Protein AF-A0A934IKD3-F1 (afdb_monomer_lite)

Secondary structure (DSSP, 8-state):
-TT-B-TT-B-TT-B-TT-B-TT-B-TT-B-TT-EEET-B-TT-BSS-TT-----B-TT-EEES-B-TT--SGGGGGSEEBTTSBPPTT--TTSGGGTTSBSS---HHHHHHHHHHHHHHH-TTSPPPS--TT-

InterPro domains:
  IPR001646 Pentapeptide repeat [PF00805] (1-38)
  IPR051082 Pentapeptide repeat and BTB/POZ domain-containing protein [PTHR14136] (3-118)

Structure (mmCIF, N/CA/C/O backbone):
data_AF-A0A934IKD3-F1
#
_entry.id   AF-A0A934IKD3-F1
#
loop_
_atom_site.group_PDB
_atom_site.id
_atom_site.type_symbol
_atom_site.label_atom_id
_atom_site.label_alt_id
_atom_site.label_comp_id
_atom_site.label_asym_id
_atom_site.label_entity_id
_atom_site.label_seq_id
_atom_site.pdbx_PDB_ins_code
_atom_site.Cartn_x
_atom_site.Cartn_y
_atom_site.Cartn_z
_atom_site.occupancy
_atom_site.B_iso_or_equiv
_atom_site.auth_seq_id
_atom_site.auth_comp_id
_atom_site.auth_asym_id
_atom_site.auth_atom_id
_atom_site.pdbx_PDB_model_num
ATOM 1 N N . LEU A 1 1 ? 6.405 -11.110 -9.762 1.00 60.28 1 LEU A N 1
ATOM 2 C CA . LEU A 1 1 ? 5.168 -11.324 -10.542 1.00 60.28 1 LEU A CA 1
ATOM 3 C C . LEU A 1 1 ? 5.030 -10.243 -11.622 1.00 60.28 1 LEU A C 1
ATOM 5 O O . LEU A 1 1 ? 3.947 -9.730 -11.842 1.00 60.28 1 LEU A O 1
ATOM 9 N N . TYR A 1 2 ? 6.124 -9.921 -12.324 1.00 73.19 2 TYR A N 1
ATOM 10 C CA . TYR A 1 2 ? 6.138 -8.843 -13.314 1.00 73.19 2 TYR A CA 1
ATOM 11 C C . TYR A 1 2 ? 5.099 -9.080 -14.417 1.00 73.19 2 TYR A C 1
ATOM 13 O O . TYR A 1 2 ? 5.132 -10.140 -15.048 1.00 73.19 2 TYR A O 1
ATOM 21 N N . GLY A 1 3 ? 4.199 -8.115 -14.632 1.00 70.12 3 GLY A N 1
ATOM 22 C CA . GLY A 1 3 ? 3.147 -8.211 -15.648 1.00 70.12 3 GLY A CA 1
ATOM 23 C C . GLY A 1 3 ? 2.159 -9.364 -15.439 1.00 70.12 3 GLY A C 1
ATOM 24 O O . GLY A 1 3 ? 1.604 -9.867 -16.414 1.00 70.12 3 GLY A O 1
ATOM 25 N N . ALA A 1 4 ? 1.994 -9.861 -14.208 1.00 82.31 4 ALA A N 1
ATOM 26 C CA . ALA A 1 4 ? 1.031 -10.927 -13.947 1.00 82.31 4 ALA A CA 1
ATOM 27 C C . ALA A 1 4 ? -0.417 -10.411 -14.034 1.00 82.31 4 ALA A C 1
ATOM 29 O O . ALA A 1 4 ? -0.691 -9.237 -13.804 1.00 82.31 4 ALA A O 1
ATOM 30 N N . HIS A 1 5 ? -1.330 -11.321 -14.360 1.00 81.88 5 HIS A N 1
ATOM 31 C CA . HIS A 1 5 ? -2.768 -11.077 -14.425 1.00 81.88 5 HIS A CA 1
ATOM 32 C C . HIS A 1 5 ? -3.414 -11.621 -13.149 1.00 81.88 5 HIS A C 1
ATOM 34 O O . HIS A 1 5 ? -3.549 -12.838 -12.993 1.00 81.88 5 HIS A O 1
ATOM 40 N N . LEU A 1 6 ? -3.681 -10.728 -12.197 1.00 82.38 6 LEU A N 1
ATOM 41 C CA . LEU A 1 6 ? -4.244 -11.001 -10.871 1.00 82.38 6 LEU A CA 1
ATOM 42 C C . LEU A 1 6 ? -5.566 -10.239 -10.665 1.00 82.38 6 LEU A C 1
ATOM 44 O O . LEU A 1 6 ? -5.966 -9.969 -9.533 1.00 82.38 6 LEU A O 1
ATOM 48 N N . GLU A 1 7 ? -6.256 -9.900 -11.752 1.00 85.12 7 GLU A N 1
ATOM 49 C CA . GLU A 1 7 ? -7.542 -9.215 -11.726 1.00 85.12 7 GLU A CA 1
ATOM 50 C C . GLU A 1 7 ? -8.563 -10.046 -10.931 1.00 85.12 7 GLU A C 1
ATOM 52 O O . GLU A 1 7 ? -8.769 -11.235 -11.197 1.00 85.12 7 GLU A O 1
ATOM 57 N N . GLY A 1 8 ? -9.208 -9.436 -9.935 1.00 78.88 8 GLY A N 1
ATOM 58 C CA . GLY A 1 8 ? -10.174 -10.120 -9.068 1.00 78.88 8 GLY A CA 1
ATOM 59 C C . GLY A 1 8 ? -9.584 -11.206 -8.160 1.00 78.88 8 GLY A C 1
ATOM 60 O O . GLY A 1 8 ? -10.349 -11.981 -7.581 1.00 78.88 8 GLY A O 1
ATOM 61 N N . ALA A 1 9 ? -8.256 -11.316 -8.057 1.00 85.00 9 ALA A N 1
ATOM 62 C CA . ALA A 1 9 ? -7.619 -12.300 -7.193 1.00 85.00 9 ALA A CA 1
ATOM 63 C C . ALA A 1 9 ? -7.850 -11.964 -5.713 1.00 85.00 9 ALA A C 1
ATOM 65 O O . ALA A 1 9 ? -7.736 -10.813 -5.296 1.00 85.00 9 ALA A O 1
ATOM 66 N N . ASP A 1 10 ? -8.127 -12.990 -4.912 1.00 82.81 10 ASP A N 1
ATOM 67 C CA . ASP A 1 10 ? -8.068 -12.883 -3.457 1.00 82.81 10 ASP A CA 1
ATOM 68 C C . ASP A 1 10 ? -6.604 -13.026 -3.024 1.00 82.81 10 ASP A C 1
ATOM 70 O O . ASP A 1 10 ? -6.026 -14.117 -3.077 1.00 82.81 10 ASP A O 1
ATOM 74 N N . LEU A 1 11 ? -5.994 -11.896 -2.677 1.00 82.44 11 LEU A N 1
ATOM 75 C CA . LEU A 1 11 ? -4.638 -11.789 -2.148 1.00 82.44 11 LEU A CA 1
ATOM 76 C C . LEU A 1 11 ? -4.669 -11.392 -0.666 1.00 82.44 11 LEU A C 1
ATOM 78 O O . LEU A 1 11 ? -3.634 -11.023 -0.109 1.00 82.44 11 LEU A O 1
ATOM 82 N N . SER A 1 12 ? -5.828 -11.483 -0.012 1.00 80.81 12 SER A N 1
ATOM 83 C CA . SER A 1 12 ? -5.987 -11.035 1.363 1.00 80.81 12 SER A CA 1
ATOM 84 C C . SER A 1 12 ? -5.052 -11.796 2.312 1.00 80.81 12 SER A C 1
ATOM 86 O O . SER A 1 12 ? -4.892 -13.017 2.239 1.00 80.81 12 SER A O 1
ATOM 88 N N . GLY A 1 13 ? -4.360 -11.055 3.180 1.00 75.12 13 GLY A N 1
ATOM 89 C CA . GLY A 1 13 ? -3.369 -11.602 4.111 1.00 75.12 13 GLY A CA 1
ATOM 90 C C . GLY A 1 13 ? -2.148 -12.258 3.454 1.00 75.12 13 GLY A C 1
ATOM 91 O O . GLY A 1 13 ? -1.437 -13.007 4.125 1.00 75.12 13 GLY A O 1
ATOM 92 N N . THR A 1 14 ? -1.905 -12.047 2.155 1.00 83.12 14 THR A N 1
ATOM 93 C CA . THR A 1 14 ? -0.733 -12.629 1.488 1.00 83.12 14 THR A CA 1
ATOM 94 C C . THR A 1 14 ? 0.552 -11.872 1.818 1.00 83.12 14 THR A C 1
ATOM 96 O O . THR A 1 14 ? 0.554 -10.672 2.090 1.00 83.12 14 THR A O 1
ATOM 99 N N . HIS A 1 15 ? 1.663 -12.606 1.791 1.00 81.56 15 HIS A N 1
ATOM 100 C CA . HIS A 1 15 ? 3.009 -12.083 2.000 1.00 81.56 15 HIS A CA 1
ATOM 101 C C . HIS A 1 15 ? 3.633 -11.774 0.629 1.00 81.56 15 HIS A C 1
ATOM 103 O O . HIS A 1 15 ? 4.039 -12.692 -0.095 1.00 81.56 15 HIS A O 1
ATOM 109 N N . LEU A 1 16 ? 3.615 -10.500 0.227 1.00 80.38 16 LEU A N 1
ATOM 110 C CA . LEU A 1 16 ? 4.155 -9.991 -1.041 1.00 80.38 16 LEU A CA 1
ATOM 111 C C . LEU A 1 16 ? 5.280 -8.969 -0.806 1.00 80.38 16 LEU A C 1
ATOM 113 O O . LEU A 1 16 ? 5.587 -8.162 -1.687 1.00 80.38 16 LEU A O 1
ATOM 117 N N . GLU A 1 17 ? 5.930 -9.023 0.356 1.00 80.25 17 GLU A N 1
ATOM 118 C CA . GLU A 1 17 ? 7.058 -8.169 0.698 1.00 80.25 17 GLU A CA 1
ATOM 119 C C . GLU A 1 17 ? 8.157 -8.324 -0.357 1.00 80.25 17 GLU A C 1
ATOM 121 O O . GLU A 1 17 ? 8.503 -9.435 -0.776 1.00 80.25 17 GLU A O 1
ATOM 126 N N . TRP A 1 18 ? 8.714 -7.202 -0.814 1.00 75.00 18 TRP A N 1
ATOM 127 C CA . TRP A 1 18 ? 9.751 -7.153 -1.854 1.00 75.00 18 TRP A CA 1
ATOM 128 C C . TRP A 1 18 ? 9.351 -7.767 -3.202 1.00 75.00 18 TRP A C 1
ATOM 130 O O . TRP A 1 18 ? 10.199 -7.945 -4.087 1.00 75.00 18 TRP A O 1
ATOM 140 N N . ALA A 1 19 ? 8.074 -8.106 -3.398 1.00 82.19 19 ALA A N 1
ATOM 141 C CA . ALA A 1 19 ? 7.608 -8.643 -4.659 1.00 82.19 19 ALA A CA 1
ATOM 142 C C . ALA A 1 19 ? 7.706 -7.567 -5.740 1.00 82.19 19 ALA A C 1
ATOM 144 O O . ALA A 1 19 ? 7.212 -6.452 -5.598 1.00 82.19 19 ALA A O 1
ATOM 145 N N . ASN A 1 20 ? 8.299 -7.922 -6.877 1.00 77.12 20 ASN A N 1
ATOM 146 C CA . ASN A 1 20 ? 8.151 -7.101 -8.068 1.00 77.12 20 ASN A CA 1
ATOM 147 C C . ASN A 1 20 ? 6.754 -7.350 -8.661 1.00 77.12 20 ASN A C 1
ATOM 149 O O . ASN A 1 20 ? 6.532 -8.383 -9.312 1.00 77.12 20 ASN A O 1
ATOM 153 N N . LEU A 1 21 ? 5.842 -6.418 -8.391 1.00 76.88 21 LEU A N 1
ATOM 154 C CA . LEU A 1 21 ? 4.482 -6.318 -8.913 1.00 76.88 21 LEU A CA 1
ATOM 155 C C . LEU A 1 21 ? 4.369 -5.198 -9.968 1.00 76.88 21 LEU A C 1
ATOM 157 O O . LEU A 1 21 ? 3.263 -4.769 -10.303 1.00 76.88 21 LEU A O 1
ATOM 161 N N . SER A 1 22 ? 5.484 -4.738 -10.539 1.00 75.94 22 SER A N 1
ATOM 162 C CA . SER A 1 22 ? 5.441 -3.699 -11.564 1.00 75.94 22 SER A CA 1
ATOM 163 C C . SER A 1 22 ? 4.722 -4.215 -12.814 1.00 75.94 22 SER A C 1
ATOM 165 O O . SER A 1 22 ? 4.889 -5.370 -13.230 1.00 75.94 22 SER A O 1
ATOM 167 N N . GLY A 1 23 ? 3.856 -3.374 -13.379 1.00 75.38 23 GLY A N 1
ATOM 168 C CA . GLY A 1 23 ? 3.016 -3.723 -14.530 1.00 75.38 23 GLY A CA 1
ATOM 169 C C . GLY A 1 23 ? 1.959 -4.804 -14.276 1.00 75.38 23 GLY A C 1
ATOM 170 O O . GLY A 1 23 ? 1.347 -5.268 -15.232 1.00 75.38 23 GLY A O 1
ATOM 171 N N . THR A 1 24 ? 1.766 -5.257 -13.033 1.00 85.31 24 THR A N 1
ATOM 172 C CA . THR A 1 24 ? 0.785 -6.307 -12.706 1.00 85.31 24 THR A CA 1
ATOM 173 C C . THR A 1 24 ? -0.630 -5.763 -12.819 1.00 85.31 24 THR A C 1
ATOM 175 O O . THR A 1 24 ? -0.890 -4.643 -12.387 1.00 85.31 24 THR A O 1
ATOM 178 N N . HIS A 1 25 ? -1.540 -6.566 -13.352 1.00 82.38 25 HIS A N 1
ATOM 179 C CA . HIS A 1 25 ? -2.967 -6.279 -13.373 1.00 82.38 25 HIS A CA 1
ATOM 180 C C . HIS A 1 25 ? -3.592 -6.738 -12.055 1.00 82.38 25 HIS A C 1
ATOM 182 O O . HIS A 1 25 ? -3.660 -7.935 -11.781 1.00 82.38 25 HIS A O 1
ATOM 188 N N . LEU A 1 26 ? -3.951 -5.783 -11.201 1.00 80.94 26 LEU A N 1
ATOM 189 C CA . LEU A 1 26 ? -4.513 -5.980 -9.861 1.00 80.94 26 LEU A CA 1
ATOM 190 C C . LEU A 1 26 ? -5.935 -5.403 -9.763 1.00 80.94 26 LEU A C 1
ATOM 192 O O . LEU A 1 26 ? -6.462 -5.226 -8.665 1.00 80.94 26 LEU A O 1
ATOM 196 N N . GLU A 1 27 ? -6.570 -5.099 -10.895 1.00 81.50 27 GLU A N 1
ATOM 197 C CA . GLU A 1 27 ? -7.912 -4.531 -10.949 1.00 81.50 27 GLU A CA 1
ATOM 198 C C . GLU A 1 27 ? -8.909 -5.459 -10.237 1.00 81.50 27 GLU A C 1
ATOM 200 O O . GLU A 1 27 ? -9.092 -6.622 -10.603 1.00 81.50 27 GLU A O 1
ATOM 205 N N . GLY A 1 28 ? -9.560 -4.949 -9.192 1.00 77.56 28 GLY A N 1
ATOM 206 C CA . GLY A 1 28 ? -10.493 -5.714 -8.364 1.00 77.56 28 GLY A CA 1
ATOM 207 C C . GLY A 1 28 ? -9.873 -6.779 -7.460 1.00 77.56 28 GLY A C 1
ATOM 208 O O . GLY A 1 28 ? -10.627 -7.571 -6.897 1.00 77.56 28 GLY A O 1
ATOM 209 N N . ALA A 1 29 ? -8.546 -6.833 -7.320 1.00 84.06 29 ALA A N 1
ATOM 210 C CA . ALA A 1 29 ? -7.906 -7.727 -6.362 1.00 84.06 29 ALA A CA 1
ATOM 211 C C . ALA A 1 29 ? -8.225 -7.306 -4.914 1.00 84.06 29 ALA A C 1
ATOM 213 O O . ALA A 1 29 ? -8.220 -6.115 -4.575 1.00 84.06 29 ALA A O 1
ATOM 214 N N . ASP A 1 30 ? -8.474 -8.289 -4.049 1.00 81.31 30 ASP A N 1
ATOM 215 C CA . ASP A 1 30 ? -8.570 -8.066 -2.607 1.00 81.31 30 ASP A CA 1
ATOM 216 C C . ASP A 1 30 ? -7.162 -8.126 -2.015 1.00 81.31 30 ASP A C 1
ATOM 218 O O . ASP A 1 30 ? -6.575 -9.200 -1.911 1.00 81.31 30 ASP A O 1
ATOM 222 N N . LEU A 1 31 ? -6.606 -6.965 -1.667 1.00 77.94 31 LEU A N 1
ATOM 223 C CA . LEU A 1 31 ? -5.306 -6.834 -1.010 1.00 77.94 31 LEU A CA 1
ATOM 224 C C . LEU A 1 31 ? -5.471 -6.577 0.499 1.00 77.94 31 LEU A C 1
ATOM 226 O O . LEU A 1 31 ? -4.528 -6.129 1.158 1.00 77.94 31 LEU A O 1
ATOM 230 N N . GLY A 1 32 ? -6.639 -6.871 1.074 1.00 81.94 32 GLY A N 1
ATOM 231 C CA . GLY A 1 32 ? -6.929 -6.659 2.486 1.00 81.94 32 GLY A CA 1
ATOM 232 C C . GLY A 1 32 ? -5.916 -7.361 3.392 1.00 81.94 32 GLY A C 1
ATOM 233 O O . GLY A 1 32 ? -5.766 -8.578 3.349 1.00 81.94 32 GLY A O 1
ATOM 234 N N . GLY A 1 33 ? -5.189 -6.602 4.210 1.00 73.00 33 GLY A N 1
ATOM 235 C CA . GLY A 1 33 ? -4.145 -7.127 5.094 1.00 73.00 33 GLY A CA 1
ATOM 236 C C . GLY A 1 33 ? -2.930 -7.718 4.369 1.00 73.00 33 GLY A C 1
ATOM 237 O O . GLY A 1 33 ? -2.165 -8.442 4.996 1.00 73.00 33 GLY A O 1
ATOM 238 N N . THR A 1 34 ? -2.752 -7.449 3.072 1.00 81.81 34 THR A N 1
ATOM 239 C CA . THR A 1 34 ? -1.570 -7.892 2.315 1.00 81.81 34 THR A CA 1
ATOM 240 C C . THR A 1 34 ? -0.331 -7.141 2.771 1.00 81.81 34 THR A C 1
ATOM 242 O O . THR A 1 34 ? -0.369 -5.930 3.008 1.00 81.81 34 THR A O 1
ATOM 245 N N . HIS A 1 35 ? 0.782 -7.856 2.830 1.00 77.31 35 HIS A N 1
ATOM 246 C CA . HIS A 1 35 ? 2.085 -7.285 3.114 1.00 77.31 35 HIS A CA 1
ATOM 247 C C . HIS A 1 35 ? 2.742 -6.848 1.801 1.00 77.31 35 HIS A C 1
ATOM 249 O O . HIS A 1 35 ? 3.150 -7.688 0.999 1.00 77.31 35 HIS A O 1
ATOM 255 N N . LEU A 1 36 ? 2.778 -5.540 1.537 1.00 75.75 36 LEU A N 1
ATOM 256 C CA . LEU A 1 36 ? 3.369 -4.938 0.331 1.00 75.75 36 LEU A CA 1
ATOM 257 C C . LEU A 1 36 ? 4.655 -4.166 0.657 1.00 75.75 36 LEU A C 1
ATOM 259 O O . LEU A 1 36 ? 5.131 -3.347 -0.129 1.00 75.75 36 LEU A O 1
ATOM 263 N N . GLU A 1 37 ? 5.239 -4.423 1.820 1.00 74.75 37 GLU A N 1
ATOM 264 C CA . GLU A 1 37 ? 6.471 -3.831 2.309 1.00 74.75 37 GLU A CA 1
ATOM 265 C C . GLU A 1 37 ? 7.621 -4.042 1.313 1.00 74.75 37 GLU A C 1
ATOM 267 O O . GLU A 1 37 ? 8.067 -5.160 1.063 1.00 74.75 37 GLU A O 1
ATOM 272 N N . GLY A 1 38 ? 8.121 -2.958 0.723 1.00 67.00 38 GLY A N 1
ATOM 273 C CA . GLY A 1 38 ? 9.187 -2.995 -0.279 1.00 67.00 38 GLY A CA 1
ATOM 274 C C . GLY A 1 38 ? 8.768 -3.560 -1.639 1.00 67.00 38 GLY A C 1
ATOM 275 O O . GLY A 1 38 ? 9.639 -3.785 -2.482 1.00 67.00 38 GLY A O 1
ATOM 276 N N . ALA A 1 39 ? 7.476 -3.821 -1.868 1.00 76.75 39 ALA A N 1
ATOM 277 C CA . ALA A 1 39 ? 6.979 -4.325 -3.142 1.00 76.75 39 ALA A CA 1
ATOM 278 C C . ALA A 1 39 ? 7.026 -3.238 -4.228 1.00 76.75 39 ALA A C 1
ATOM 280 O O . ALA A 1 39 ? 6.555 -2.117 -4.053 1.00 76.75 39 ALA A O 1
ATOM 281 N N . ASP A 1 40 ? 7.547 -3.568 -5.403 1.00 69.69 40 ASP A N 1
ATOM 282 C CA . ASP A 1 40 ? 7.523 -2.629 -6.522 1.00 69.69 40 ASP A CA 1
ATOM 283 C C . ASP A 1 40 ? 6.167 -2.718 -7.226 1.00 69.69 40 ASP A C 1
ATOM 285 O O . ASP A 1 40 ? 5.922 -3.677 -7.949 1.00 69.69 40 ASP A O 1
ATOM 289 N N . LEU A 1 41 ? 5.288 -1.738 -7.010 1.00 71.75 41 LEU A N 1
ATOM 290 C CA . LEU A 1 41 ? 4.004 -1.584 -7.712 1.00 71.75 41 LEU A CA 1
ATOM 291 C C . LEU A 1 41 ? 4.081 -0.573 -8.869 1.00 71.75 41 LEU A C 1
ATOM 293 O O . LEU A 1 41 ? 3.053 -0.125 -9.378 1.00 71.75 41 LEU A O 1
ATOM 297 N N . GLY A 1 42 ? 5.286 -0.204 -9.314 1.00 67.88 42 GLY A N 1
ATOM 298 C CA . GLY A 1 42 ? 5.495 0.750 -10.398 1.00 67.88 42 GLY A CA 1
ATOM 299 C C . GLY A 1 42 ? 4.727 0.362 -11.664 1.00 67.88 42 GLY A C 1
ATOM 300 O O . GLY A 1 42 ? 4.992 -0.664 -12.289 1.00 67.88 42 GLY A O 1
ATOM 301 N N . GLY A 1 43 ? 3.748 1.182 -12.047 1.00 68.00 43 GLY A N 1
ATOM 302 C CA . GLY A 1 43 ? 2.906 0.923 -13.218 1.00 68.00 43 GLY A CA 1
ATOM 303 C C . GLY A 1 43 ? 1.986 -0.295 -13.090 1.00 68.00 43 GLY A C 1
ATOM 304 O O . GLY A 1 43 ? 1.509 -0.777 -14.113 1.00 68.00 43 GLY A O 1
ATOM 305 N N . ALA A 1 44 ? 1.753 -0.818 -11.881 1.00 75.50 44 ALA A N 1
ATOM 306 C CA . ALA A 1 44 ? 0.695 -1.794 -11.652 1.00 75.50 44 ALA A CA 1
ATOM 307 C C . ALA A 1 44 ? -0.669 -1.173 -11.983 1.00 75.50 44 ALA A C 1
ATOM 309 O O . ALA A 1 44 ? -0.955 -0.024 -11.632 1.00 75.50 44 ALA A O 1
ATOM 310 N N . TYR A 1 45 ? -1.518 -1.939 -12.659 1.00 74.38 45 TYR A N 1
ATOM 311 C CA . TYR A 1 45 ? -2.867 -1.525 -12.997 1.00 74.38 45 TYR A CA 1
ATOM 312 C C . TYR A 1 45 ? -3.794 -1.863 -11.833 1.00 74.38 45 TYR A C 1
ATOM 314 O O . TYR A 1 45 ? -4.251 -2.989 -11.681 1.00 74.38 45 TYR A O 1
ATOM 322 N N . LEU A 1 46 ? -4.033 -0.872 -10.979 1.00 71.38 46 LEU A N 1
ATOM 323 C CA . LEU A 1 46 ? -4.959 -0.981 -9.844 1.00 71.38 46 LEU A CA 1
ATOM 324 C C . LEU A 1 46 ? -6.341 -0.399 -10.183 1.00 71.38 46 LEU A C 1
ATOM 326 O O . LEU A 1 46 ? -7.338 -0.830 -9.616 1.00 71.38 46 LEU A O 1
ATOM 330 N N . ASP A 1 47 ? -6.381 0.514 -11.162 1.00 65.69 4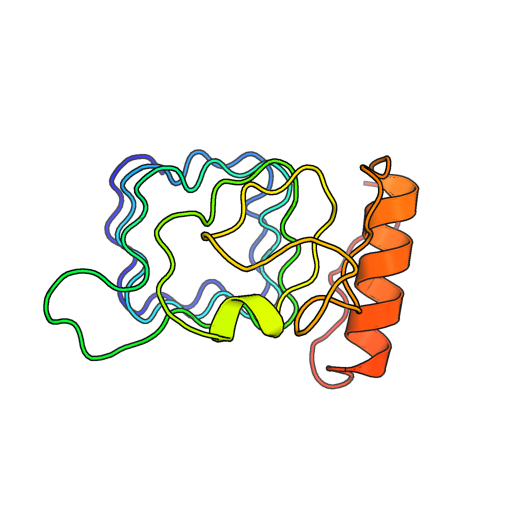7 ASP A N 1
ATOM 331 C CA . ASP A 1 47 ? -7.568 1.242 -11.635 1.00 65.69 47 ASP A CA 1
ATOM 332 C C . ASP A 1 47 ? -7.593 1.352 -13.185 1.00 65.69 47 ASP A C 1
ATOM 334 O O . ASP A 1 47 ? -8.045 2.352 -13.748 1.00 65.69 47 ASP A O 1
ATOM 338 N N . GLY A 1 48 ? -7.030 0.363 -13.895 1.00 56.03 48 GLY A N 1
ATOM 339 C CA . GLY A 1 48 ? -6.803 0.400 -15.349 1.00 56.03 48 GLY A CA 1
ATOM 340 C C . GLY A 1 48 ? -8.045 0.743 -16.192 1.00 56.03 48 GLY A C 1
ATOM 341 O O . GLY A 1 48 ? -9.174 0.406 -15.830 1.00 56.03 48 GLY A O 1
ATOM 342 N N . GLU A 1 49 ? -7.825 1.433 -17.325 1.00 46.69 49 GLU A N 1
ATOM 343 C CA . GLU A 1 49 ? -8.862 1.984 -18.214 1.00 46.69 49 GLU A CA 1
ATOM 344 C C . GLU A 1 49 ? -10.014 0.991 -18.474 1.00 46.69 49 GLU A C 1
ATOM 346 O O . GLU A 1 49 ? -9.902 0.046 -19.250 1.00 46.69 49 GLU A O 1
ATOM 351 N N . ILE A 1 50 ? -11.160 1.273 -17.842 1.00 46.28 50 ILE A N 1
ATOM 352 C CA . ILE A 1 50 ? -12.423 0.525 -17.931 1.00 46.28 50 ILE A CA 1
ATOM 353 C C . ILE A 1 50 ? -12.337 -0.889 -17.323 1.00 46.28 50 ILE A C 1
ATOM 355 O O . ILE A 1 50 ? -12.641 -1.890 -17.970 1.00 46.28 50 ILE A O 1
ATOM 359 N N . SER A 1 51 ? -12.047 -0.974 -16.025 1.00 44.34 51 SER A N 1
ATOM 360 C CA . SER A 1 51 ? -12.501 -2.091 -15.192 1.00 44.34 51 SER A CA 1
ATOM 361 C C . SER A 1 51 ? -13.157 -1.557 -13.919 1.00 44.34 51 SER A C 1
ATOM 363 O O . SER A 1 51 ? -12.612 -0.718 -13.215 1.00 44.34 51 SER A O 1
ATOM 365 N N . PHE A 1 52 ? -14.390 -1.985 -13.657 1.00 51.22 52 PHE A N 1
ATOM 366 C CA . PHE A 1 52 ? -15.294 -1.426 -12.642 1.00 51.22 52 PHE A CA 1
ATOM 367 C C . PHE A 1 52 ? -14.941 -1.792 -11.185 1.00 51.22 52 PHE A C 1
ATOM 369 O O . PHE A 1 52 ? -15.794 -1.644 -10.308 1.00 51.22 52 PHE A O 1
ATOM 376 N N . ALA A 1 53 ? -13.740 -2.297 -10.905 1.00 56.03 53 ALA A N 1
AT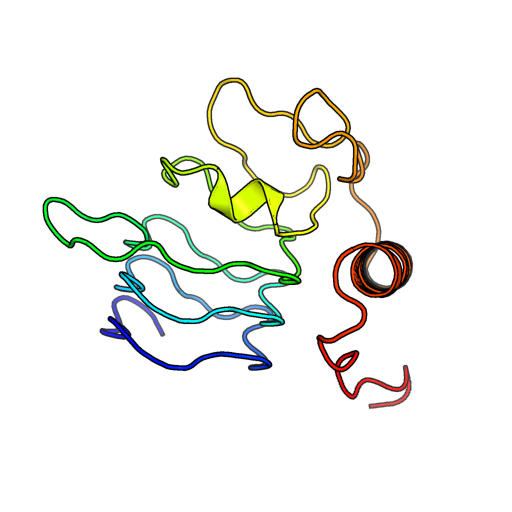OM 377 C CA . ALA A 1 53 ? -13.407 -2.864 -9.602 1.00 56.03 53 ALA A CA 1
ATOM 378 C C . ALA A 1 53 ? -12.161 -2.193 -8.995 1.00 56.03 53 ALA A C 1
ATOM 380 O O . ALA A 1 53 ? -11.075 -2.342 -9.554 1.00 56.03 53 ALA A O 1
ATOM 381 N N . PRO A 1 54 ? -12.298 -1.478 -7.862 1.00 61.69 54 PRO A N 1
ATOM 382 C CA . PRO A 1 54 ? -11.151 -0.921 -7.156 1.00 61.69 54 PRO A CA 1
ATOM 383 C C . PRO A 1 54 ? -10.373 -2.028 -6.431 1.00 61.69 54 PRO A C 1
ATOM 385 O O . PRO A 1 54 ? -10.978 -2.952 -5.882 1.00 61.69 54 PRO A O 1
ATOM 388 N N . ALA A 1 55 ? -9.045 -1.915 -6.388 1.00 69.12 55 ALA A N 1
ATOM 389 C CA . ALA A 1 55 ? -8.222 -2.719 -5.485 1.00 69.12 55 ALA A CA 1
ATOM 390 C C . ALA A 1 55 ? -8.443 -2.287 -4.022 1.00 69.12 55 ALA A C 1
ATOM 392 O O . ALA A 1 55 ? -8.480 -1.089 -3.711 1.00 69.12 55 ALA A O 1
ATOM 393 N N . ILE A 1 56 ? -8.579 -3.257 -3.115 1.00 69.00 56 ILE A N 1
ATOM 394 C CA . ILE A 1 56 ? -8.866 -3.006 -1.694 1.00 69.00 56 ILE A CA 1
ATOM 395 C C . ILE A 1 56 ? -7.572 -3.143 -0.891 1.00 69.00 56 ILE A C 1
ATOM 397 O O . ILE A 1 56 ? -7.141 -4.249 -0.604 1.00 69.00 56 ILE A O 1
ATOM 401 N N . LEU A 1 57 ? -6.961 -2.023 -0.495 1.00 71.38 57 LEU A N 1
ATOM 402 C CA . LEU A 1 57 ? -5.709 -1.990 0.285 1.00 71.38 57 LEU A CA 1
ATOM 403 C C . LEU A 1 57 ? -5.942 -1.956 1.805 1.00 71.38 57 LEU A C 1
ATOM 405 O O . LEU A 1 57 ? -5.071 -1.541 2.571 1.00 71.38 57 LEU A O 1
ATOM 409 N N . ARG A 1 58 ? -7.134 -2.362 2.250 1.00 73.56 58 ARG A N 1
ATOM 410 C CA . ARG A 1 58 ? -7.564 -2.229 3.640 1.00 73.56 58 ARG A CA 1
ATOM 411 C C . ARG A 1 58 ? -6.603 -2.948 4.579 1.00 73.56 58 ARG A C 1
ATOM 413 O O . ARG A 1 58 ? -6.474 -4.165 4.531 1.00 73.56 58 ARG A O 1
ATOM 420 N N . GLY A 1 59 ? -5.966 -2.214 5.478 1.00 65.44 59 GLY A N 1
ATOM 421 C CA . GLY A 1 59 ? -5.019 -2.788 6.422 1.00 65.44 59 GLY A CA 1
ATOM 422 C C . GLY A 1 59 ? -3.699 -3.237 5.796 1.00 65.44 59 GLY A C 1
ATOM 423 O O . GLY A 1 59 ? -2.956 -3.908 6.495 1.00 65.44 59 GLY A O 1
ATOM 424 N N . ALA A 1 60 ? -3.404 -2.917 4.531 1.00 76.94 60 ALA A N 1
ATOM 425 C CA . ALA A 1 60 ? -2.135 -3.261 3.889 1.00 76.94 60 ALA A CA 1
ATOM 426 C C . ALA A 1 60 ? -0.992 -2.347 4.362 1.00 76.94 60 ALA A C 1
ATOM 428 O O . ALA A 1 60 ? -1.215 -1.180 4.709 1.00 76.94 60 ALA A O 1
ATOM 429 N N . GLY A 1 61 ? 0.227 -2.886 4.396 1.00 79.12 61 GLY A N 1
ATOM 430 C CA . GLY A 1 61 ? 1.452 -2.141 4.692 1.00 79.12 61 GLY A CA 1
ATOM 431 C C . GLY A 1 61 ? 2.103 -1.627 3.410 1.00 79.12 61 GLY A C 1
ATOM 432 O O . GLY A 1 61 ? 2.525 -2.409 2.564 1.00 79.12 61 GLY A O 1
ATOM 433 N N . ALA A 1 62 ? 2.183 -0.307 3.253 1.00 77.94 62 ALA A N 1
ATOM 434 C CA . ALA A 1 62 ? 2.805 0.356 2.114 1.00 77.94 62 ALA A CA 1
ATOM 435 C C . ALA A 1 62 ? 4.127 1.000 2.538 1.00 77.94 62 ALA A C 1
ATOM 437 O O . ALA A 1 62 ? 4.142 1.981 3.279 1.00 77.94 62 ALA A O 1
ATOM 438 N N . ARG A 1 63 ? 5.254 0.478 2.052 1.00 81.44 63 ARG A N 1
ATOM 439 C CA . ARG A 1 63 ? 6.573 1.053 2.331 1.00 81.44 63 ARG A CA 1
ATOM 440 C C . ARG A 1 63 ? 7.512 0.848 1.160 1.00 81.44 63 ARG A C 1
ATOM 442 O O . ARG A 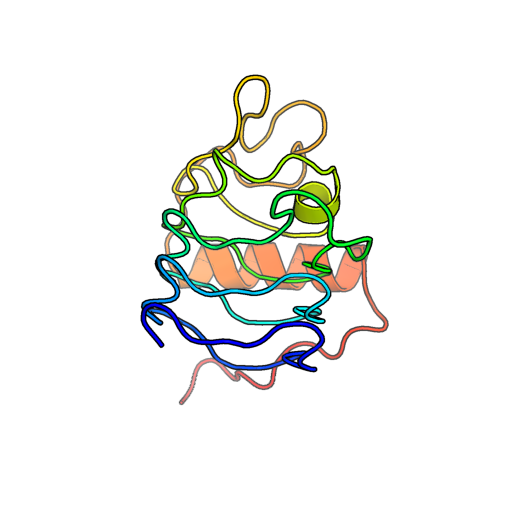1 63 ? 7.561 -0.246 0.621 1.00 81.44 63 ARG A O 1
ATOM 449 N N . ASP A 1 64 ? 8.273 1.876 0.800 1.00 80.44 64 ASP A N 1
ATOM 450 C CA . ASP A 1 64 ? 9.214 1.847 -0.323 1.00 80.44 64 ASP A CA 1
ATOM 451 C C . ASP A 1 64 ? 8.522 1.448 -1.658 1.00 80.44 64 ASP A C 1
ATOM 453 O O . ASP A 1 64 ? 9.148 0.867 -2.541 1.00 80.44 64 ASP A O 1
ATOM 457 N N . ILE A 1 65 ? 7.226 1.773 -1.807 1.00 76.44 65 ILE A N 1
ATOM 458 C CA . ILE A 1 65 ? 6.392 1.463 -2.985 1.00 76.44 65 ILE A CA 1
ATOM 459 C C . ILE A 1 65 ? 5.967 2.738 -3.731 1.00 76.44 65 ILE A C 1
ATOM 461 O O . ILE A 1 65 ? 5.976 3.831 -3.158 1.00 76.44 65 ILE A O 1
ATOM 465 N N . ASN A 1 66 ? 5.554 2.612 -4.998 1.00 76.69 66 ASN A N 1
ATOM 466 C CA . ASN A 1 66 ? 5.027 3.728 -5.794 1.00 76.69 66 ASN A CA 1
ATOM 467 C C . ASN A 1 66 ? 3.505 3.617 -6.005 1.00 76.69 66 ASN A C 1
ATOM 469 O O . ASN A 1 66 ? 3.036 2.666 -6.624 1.00 76.69 66 ASN A O 1
ATOM 473 N N . LEU A 1 67 ? 2.759 4.613 -5.514 1.00 77.25 67 LEU A N 1
ATOM 474 C CA . LEU A 1 67 ? 1.305 4.758 -5.632 1.00 77.25 67 LEU A CA 1
ATOM 475 C C . LEU A 1 67 ? 0.878 5.952 -6.503 1.00 77.25 67 LEU A C 1
ATOM 477 O O . LEU A 1 67 ? -0.311 6.237 -6.563 1.00 77.25 67 LEU A O 1
ATOM 481 N N . GLU A 1 68 ? 1.795 6.637 -7.194 1.00 75.31 68 GLU A N 1
ATOM 482 C CA . GLU A 1 68 ? 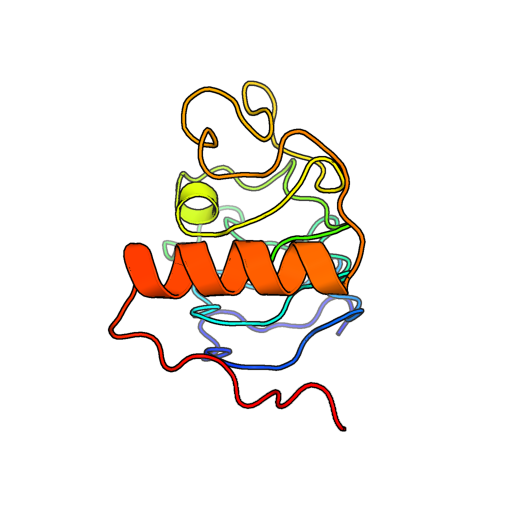1.557 7.862 -7.987 1.00 75.31 68 GLU A CA 1
ATOM 483 C C . GLU A 1 68 ? 0.392 7.743 -8.991 1.00 75.31 68 GLU A C 1
ATOM 485 O O . GLU A 1 68 ? -0.270 8.730 -9.316 1.00 75.31 68 GLU A O 1
ATOM 490 N N . HIS A 1 69 ? 0.106 6.526 -9.462 1.00 69.56 69 HIS A N 1
ATOM 491 C CA . HIS A 1 69 ? -0.939 6.247 -10.449 1.00 69.56 69 HIS A CA 1
ATOM 492 C C . HIS A 1 69 ? -2.233 5.656 -9.877 1.00 69.56 69 HIS A C 1
ATOM 494 O O . HIS A 1 69 ? -3.152 5.387 -10.648 1.00 69.56 69 HIS A O 1
ATOM 500 N N . ILE A 1 70 ? -2.349 5.490 -8.559 1.00 70.88 70 ILE A N 1
ATOM 501 C CA . ILE A 1 70 ? -3.615 5.092 -7.933 1.00 70.88 70 ILE A CA 1
ATOM 502 C C . ILE A 1 70 ? -4.528 6.315 -7.876 1.00 70.88 70 ILE A C 1
ATOM 504 O O . ILE A 1 70 ? -4.174 7.339 -7.292 1.00 70.88 70 ILE A O 1
ATOM 508 N N . GLN A 1 71 ? -5.705 6.224 -8.495 1.00 61.28 71 GLN A N 1
ATOM 509 C CA . GLN A 1 71 ? -6.630 7.355 -8.651 1.00 61.28 71 GLN A CA 1
ATOM 510 C C . GLN A 1 71 ? -7.795 7.311 -7.645 1.00 61.28 71 GLN A C 1
ATOM 512 O O . GLN A 1 71 ? -8.742 8.092 -7.757 1.00 61.28 71 GLN A O 1
ATOM 517 N N . CYS A 1 72 ? -7.739 6.423 -6.649 1.00 65.50 72 CYS A N 1
ATOM 518 C CA . CYS A 1 72 ? -8.813 6.202 -5.684 1.00 65.50 72 CYS A CA 1
ATOM 519 C C . CYS A 1 72 ? -8.397 6.487 -4.233 1.00 65.50 72 CYS A C 1
ATOM 521 O O . CYS A 1 72 ? -7.229 6.411 -3.879 1.00 65.50 72 CYS A O 1
ATOM 523 N N . GLU A 1 73 ? -9.369 6.760 -3.357 1.00 70.88 73 GLU A N 1
ATOM 524 C CA . GLU A 1 73 ? -9.142 6.966 -1.917 1.00 70.88 73 GLU A CA 1
ATOM 525 C C . GLU A 1 73 ? -8.839 5.659 -1.160 1.00 70.88 73 GLU A C 1
ATOM 527 O O . GLU A 1 73 ? -8.589 5.693 0.041 1.00 70.88 73 GLU A O 1
ATOM 532 N N . THR A 1 74 ? -8.829 4.502 -1.829 1.00 72.31 74 THR A N 1
ATOM 533 C CA . THR A 1 74 ? -8.618 3.190 -1.192 1.00 72.31 74 THR A CA 1
ATOM 534 C C . THR A 1 74 ? -7.255 3.053 -0.520 1.00 72.31 74 THR A C 1
ATOM 536 O O . THR A 1 74 ? -7.154 2.364 0.490 1.00 72.31 74 THR A O 1
ATOM 539 N N . PHE A 1 75 ? -6.212 3.753 -0.982 1.00 77.50 75 PHE A N 1
ATOM 540 C CA . PHE A 1 75 ? -4.918 3.754 -0.284 1.00 77.50 75 PHE A CA 1
ATOM 541 C C . PHE A 1 75 ? -4.958 4.499 1.060 1.00 77.50 75 PHE A C 1
ATOM 543 O O . PHE A 1 75 ? -4.060 4.322 1.880 1.00 77.50 75 PHE A O 1
ATOM 550 N N . THR A 1 76 ? -5.998 5.300 1.334 1.00 83.00 76 THR A N 1
ATOM 551 C CA . THR A 1 76 ? -6.216 5.860 2.680 1.00 83.00 76 THR A CA 1
ATOM 552 C C . THR A 1 76 ? -6.601 4.780 3.692 1.00 83.00 76 THR A C 1
ATOM 554 O O . THR A 1 76 ? -6.383 4.965 4.887 1.00 83.00 76 THR A O 1
ATOM 557 N N . GLU A 1 77 ? -7.093 3.629 3.220 1.00 83.06 77 GLU A N 1
ATOM 558 C CA . GLU A 1 77 ? -7.336 2.437 4.035 1.00 83.06 77 GLU A CA 1
ATOM 559 C C . GLU A 1 77 ? -6.082 1.570 4.198 1.00 83.06 77 GLU A C 1
ATOM 561 O O . GLU A 1 77 ? -6.167 0.498 4.783 1.00 83.06 77 GLU A O 1
ATOM 566 N N . ALA A 1 78 ? -4.926 2.011 3.701 1.00 84.75 78 ALA A N 1
ATOM 567 C CA . ALA A 1 78 ? -3.629 1.416 3.986 1.00 84.75 78 ALA A CA 1
ATOM 568 C C . ALA A 1 78 ? -2.866 2.275 4.997 1.00 84.75 78 ALA A C 1
ATOM 570 O O . ALA A 1 78 ? -3.216 3.434 5.263 1.00 84.75 78 ALA A O 1
ATOM 571 N N . PHE A 1 79 ? -1.779 1.723 5.522 1.00 87.06 79 PHE A N 1
ATOM 572 C CA . PHE A 1 79 ? -0.815 2.481 6.304 1.00 87.06 79 PHE A CA 1
ATOM 573 C C . PHE A 1 79 ? 0.546 2.448 5.630 1.00 87.06 79 PHE A C 1
ATOM 575 O O . PHE A 1 79 ? 1.002 1.406 5.162 1.00 87.06 79 PHE A O 1
ATOM 582 N N . GLY A 1 80 ? 1.190 3.607 5.609 1.00 88.94 80 GLY A N 1
ATOM 583 C CA . GLY A 1 80 ? 2.517 3.768 5.060 1.00 88.94 80 GLY A CA 1
ATOM 584 C C . GLY A 1 80 ? 3.306 4.863 5.756 1.00 88.94 80 GLY A C 1
ATOM 585 O O . GLY A 1 80 ? 2.870 5.459 6.746 1.00 88.94 80 GLY A O 1
ATOM 586 N N . ASP A 1 81 ? 4.494 5.119 5.226 1.00 91.38 81 ASP A N 1
ATOM 587 C CA . ASP A 1 81 ? 5.384 6.162 5.714 1.00 91.38 81 ASP A CA 1
ATOM 588 C C . ASP A 1 81 ? 5.957 7.010 4.567 1.00 91.38 81 ASP A C 1
ATOM 590 O O . ASP A 1 81 ? 5.638 6.802 3.394 1.00 91.38 81 ASP A O 1
ATOM 594 N N . ALA A 1 82 ? 6.819 7.975 4.890 1.00 90.75 82 ALA A N 1
ATOM 595 C CA . ALA A 1 82 ? 7.411 8.886 3.908 1.00 90.75 82 ALA A CA 1
ATOM 596 C C . ALA A 1 82 ? 8.318 8.226 2.848 1.00 90.75 82 ALA A C 1
ATOM 598 O O . ALA A 1 82 ? 8.852 8.923 1.986 1.00 90.75 82 ALA A O 1
ATOM 599 N N . SER A 1 83 ? 8.532 6.908 2.896 1.00 88.56 83 SER A N 1
ATOM 600 C CA . SER A 1 83 ? 9.202 6.170 1.821 1.00 88.56 83 SER A CA 1
ATOM 601 C C . SER A 1 83 ? 8.300 5.860 0.625 1.00 88.56 83 SER A C 1
ATOM 603 O O . SER A 1 83 ? 8.811 5.537 -0.447 1.00 88.56 83 SER A O 1
ATOM 605 N N . VAL A 1 84 ? 6.981 5.939 0.792 1.00 86.81 84 VAL A N 1
ATOM 606 C CA . VAL A 1 84 ? 6.021 5.673 -0.279 1.00 86.81 84 VAL A CA 1
ATOM 607 C C . VAL A 1 84 ? 5.919 6.883 -1.198 1.00 86.81 84 VAL A C 1
ATOM 609 O O . VAL A 1 84 ? 5.726 8.011 -0.745 1.00 86.81 84 VAL A O 1
ATOM 612 N N . THR A 1 85 ? 5.993 6.647 -2.505 1.00 85.81 85 THR A N 1
ATOM 613 C CA . THR A 1 85 ? 5.675 7.686 -3.493 1.00 85.81 85 THR A CA 1
ATOM 614 C C . THR A 1 85 ? 4.160 7.794 -3.608 1.00 85.81 85 THR A C 1
ATOM 616 O O . THR A 1 85 ? 3.502 6.835 -4.004 1.00 85.81 85 THR A O 1
ATOM 619 N N . LEU A 1 86 ? 3.603 8.938 -3.220 1.00 86.25 86 LEU A N 1
ATOM 620 C CA . LEU A 1 86 ? 2.163 9.195 -3.192 1.00 86.25 86 LEU A CA 1
ATOM 621 C C . LEU A 1 86 ? 1.709 9.995 -4.425 1.00 86.25 86 LEU A C 1
ATOM 623 O O . LEU A 1 86 ? 2.522 10.724 -4.995 1.00 86.25 86 LEU A O 1
ATOM 627 N N . PRO A 1 87 ? 0.423 9.908 -4.823 1.00 84.12 87 PRO A N 1
ATOM 628 C CA . PRO A 1 87 ? -0.146 10.792 -5.837 1.00 84.12 87 PRO A CA 1
ATOM 629 C C . PRO A 1 87 ? -0.032 12.273 -5.461 1.00 84.12 87 PRO A C 1
ATOM 631 O O . PRO A 1 87 ? -0.043 12.637 -4.281 1.00 84.12 87 PRO A O 1
ATOM 634 N N . ASP A 1 88 ? -0.030 13.139 -6.475 1.00 84.25 88 ASP A N 1
ATOM 635 C CA . ASP A 1 88 ? -0.053 14.589 -6.285 1.00 84.25 88 ASP A CA 1
ATOM 636 C C . ASP A 1 88 ? -1.188 15.028 -5.342 1.00 84.25 88 ASP A C 1
ATOM 638 O O . ASP A 1 88 ? -2.348 14.631 -5.478 1.00 84.25 88 ASP A O 1
ATOM 642 N N . GLY A 1 89 ? -0.852 15.893 -4.382 1.00 87.00 89 GLY A N 1
ATOM 643 C CA . GLY A 1 89 ? -1.794 16.395 -3.377 1.00 87.00 89 GLY A CA 1
ATOM 644 C C . GLY A 1 89 ? -1.938 15.518 -2.130 1.00 87.00 89 GLY A C 1
ATOM 645 O O . GLY A 1 89 ? -2.662 15.910 -1.213 1.00 87.00 89 GLY A O 1
ATOM 646 N N . TYR A 1 90 ? -1.230 14.389 -2.058 1.00 88.69 90 TYR A N 1
ATOM 647 C CA . TYR A 1 90 ? -1.117 13.565 -0.858 1.00 88.69 90 TYR A CA 1
ATOM 648 C C . TYR A 1 90 ? 0.298 13.626 -0.280 1.00 88.69 90 TYR A C 1
ATOM 650 O O . TYR A 1 90 ? 1.288 13.635 -1.005 1.00 88.69 90 TYR A O 1
ATOM 658 N N . ALA A 1 91 ? 0.387 13.649 1.048 1.00 90.50 91 ALA A N 1
ATOM 659 C CA . ALA A 1 91 ? 1.644 13.572 1.778 1.00 90.50 91 ALA A CA 1
ATOM 660 C C . ALA A 1 91 ? 1.444 12.742 3.048 1.00 90.50 91 ALA A C 1
ATOM 662 O O . ALA A 1 91 ? 0.417 12.861 3.720 1.00 90.50 91 ALA A O 1
ATOM 663 N N . ALA A 1 92 ? 2.417 11.888 3.366 1.00 91.25 92 ALA A N 1
ATOM 664 C CA . ALA A 1 92 ? 2.377 11.074 4.572 1.00 91.25 92 ALA A CA 1
ATOM 665 C C . ALA A 1 92 ? 2.358 11.976 5.818 1.00 91.25 92 ALA A C 1
ATOM 667 O O . ALA A 1 92 ? 3.142 12.918 5.923 1.00 91.25 92 ALA A O 1
ATOM 668 N N . GLY A 1 93 ? 1.448 11.702 6.750 1.00 92.50 93 GLY A N 1
ATOM 669 C CA . GLY A 1 93 ? 1.238 12.520 7.944 1.00 92.50 93 GLY A CA 1
ATOM 670 C C . GLY A 1 93 ? 0.395 13.779 7.718 1.00 92.50 93 GLY A C 1
ATOM 671 O O . GLY A 1 93 ? 0.185 14.536 8.665 1.00 92.50 93 GLY A O 1
ATOM 672 N N . GLU A 1 94 ? -0.144 14.002 6.514 1.00 91.06 94 GLU A N 1
ATOM 673 C CA . GLU A 1 94 ? -0.951 15.183 6.196 1.00 91.06 94 GLU A CA 1
ATOM 674 C C . GLU A 1 94 ? -2.330 14.840 5.621 1.00 91.06 94 GLU A C 1
ATOM 676 O O . GLU A 1 94 ? -2.538 13.833 4.941 1.00 91.06 94 GLU A O 1
ATOM 681 N N . GLY A 1 95 ? -3.300 15.728 5.864 1.00 90.50 95 GLY A N 1
ATOM 682 C CA . GLY A 1 95 ? -4.635 15.640 5.273 1.00 90.50 95 GLY A CA 1
ATOM 683 C C . GLY A 1 95 ? -5.310 14.290 5.528 1.00 90.50 95 GLY A C 1
ATOM 684 O O . GLY A 1 95 ? -5.501 13.893 6.674 1.00 90.50 95 GLY A O 1
ATOM 685 N N . LYS A 1 96 ? -5.681 13.591 4.446 1.00 88.75 96 LYS A N 1
ATOM 686 C CA . LYS A 1 96 ? -6.315 12.259 4.500 1.00 88.75 96 LYS A CA 1
ATOM 687 C C . LYS A 1 96 ? -5.362 11.135 4.922 1.00 88.75 96 LYS A C 1
ATOM 689 O O . LYS A 1 96 ? -5.830 10.050 5.239 1.00 88.75 96 LYS A O 1
ATOM 694 N N . LEU A 1 97 ? -4.056 11.393 4.923 1.00 90.38 97 LEU A N 1
ATOM 695 C CA . LEU A 1 97 ? -3.014 10.463 5.352 1.00 90.38 97 LEU A CA 1
ATOM 696 C C . LEU A 1 97 ? -2.377 10.914 6.666 1.00 90.38 97 LEU A C 1
ATOM 698 O O . LEU A 1 97 ? -1.216 10.616 6.928 1.00 90.38 97 LEU A O 1
ATOM 702 N N . SER A 1 98 ? -3.119 11.621 7.523 1.00 92.06 98 SER A N 1
ATOM 703 C CA . SER A 1 98 ? -2.616 12.022 8.842 1.00 92.06 98 SER A CA 1
ATOM 704 C C . SER A 1 98 ? -2.235 10.835 9.733 1.00 92.06 98 SER A C 1
ATOM 706 O O . SER A 1 98 ? -1.518 11.015 10.711 1.00 92.06 98 SER A O 1
ATOM 708 N N . HIS A 1 99 ? -2.740 9.633 9.431 1.00 90.19 99 HIS A N 1
ATOM 709 C CA . HIS A 1 99 ? -2.368 8.390 10.112 1.00 90.19 99 HIS A CA 1
ATOM 710 C C . HIS A 1 99 ? -1.075 7.762 9.590 1.00 90.19 99 HIS A C 1
ATOM 712 O O . HIS A 1 99 ? -0.545 6.875 10.251 1.00 90.19 99 HIS A O 1
ATOM 718 N N . TRP A 1 100 ? -0.573 8.193 8.433 1.00 92.69 100 TRP A N 1
ATOM 719 C CA . TRP A 1 100 ? 0.710 7.732 7.910 1.00 92.69 100 TRP A CA 1
ATOM 720 C C . TRP A 1 100 ? 1.853 8.408 8.655 1.00 92.69 100 TRP A C 1
ATOM 722 O O . TRP A 1 100 ? 1.729 9.547 9.110 1.00 92.69 100 TRP A O 1
ATOM 732 N N . SER A 1 101 ? 2.991 7.724 8.748 1.00 93.06 101 SER A N 1
ATOM 733 C CA . SER A 1 101 ? 4.179 8.328 9.344 1.00 93.06 101 SER A CA 1
ATOM 734 C C . SER A 1 101 ? 4.792 9.363 8.387 1.00 93.06 101 SER A C 1
ATOM 736 O O . SER A 1 101 ? 5.173 8.999 7.273 1.00 93.06 101 SER A O 1
ATOM 738 N N . PRO A 1 102 ? 4.960 10.635 8.798 1.00 93.19 102 PRO A N 1
ATOM 739 C CA . PRO A 1 102 ? 5.641 11.650 7.988 1.00 93.19 102 PRO A CA 1
ATOM 740 C C . PRO A 1 102 ? 7.157 11.419 7.895 1.00 93.19 102 PRO A C 1
ATOM 742 O O . PRO A 1 102 ? 7.842 12.082 7.118 1.00 93.19 102 PRO A O 1
ATOM 745 N N . GLU A 1 103 ? 7.701 10.498 8.690 1.00 93.81 103 GLU A N 1
ATOM 746 C CA . GLU A 1 103 ? 9.105 10.102 8.657 1.00 93.81 103 GLU A CA 1
ATOM 747 C C . GLU A 1 103 ? 9.247 8.709 8.055 1.00 93.81 103 GLU A C 1
ATOM 749 O O . GLU A 1 103 ? 8.397 7.844 8.267 1.00 93.81 103 GLU A O 1
ATOM 754 N N . LYS A 1 104 ? 10.352 8.471 7.342 1.00 92.12 104 LYS A N 1
ATOM 755 C CA . LYS A 1 104 ? 10.734 7.121 6.927 1.00 92.12 104 LYS A CA 1
ATOM 756 C C . LYS A 1 104 ? 11.151 6.334 8.169 1.00 92.12 104 LYS A C 1
ATOM 758 O O . LYS A 1 104 ? 12.193 6.629 8.751 1.00 92.12 104 LYS A O 1
ATOM 763 N N . LEU A 1 105 ? 10.357 5.338 8.551 1.00 87.75 105 LEU A N 1
ATOM 764 C CA . LEU A 1 105 ? 10.624 4.514 9.731 1.00 87.75 105 LEU A CA 1
ATOM 765 C C . LEU A 1 105 ? 11.730 3.486 9.429 1.00 87.75 105 LEU A C 1
ATOM 767 O O . LEU A 1 105 ? 12.190 3.373 8.291 1.00 87.75 105 LEU A O 1
ATOM 771 N N . ASP A 1 106 ? 12.189 2.721 10.408 1.00 87.56 106 ASP A N 1
ATOM 772 C CA . ASP A 1 106 ? 12.825 1.425 10.138 1.00 87.56 106 ASP A CA 1
ATOM 773 C C . ASP A 1 106 ? 11.758 0.317 10.142 1.00 87.56 106 ASP A C 1
ATOM 775 O O . ASP A 1 106 ? 10.574 0.590 10.333 1.00 87.56 106 ASP A O 1
ATOM 779 N N . TRP A 1 107 ? 12.161 -0.926 9.877 1.00 78.56 107 TRP A N 1
ATOM 780 C CA . TRP A 1 107 ? 11.220 -2.042 9.770 1.00 78.56 107 TRP A CA 1
ATOM 781 C C . TRP A 1 107 ? 10.448 -2.307 11.058 1.00 78.56 107 TRP A C 1
ATOM 783 O O . TRP A 1 107 ? 9.238 -2.503 11.016 1.00 78.56 107 TRP A O 1
ATOM 793 N N . GLU A 1 108 ? 11.134 -2.287 12.195 1.00 84.88 108 GLU A N 1
ATOM 794 C CA . GLU A 1 108 ? 10.530 -2.569 13.495 1.00 84.88 108 GLU A CA 1
ATOM 795 C C . GLU A 1 108 ? 9.495 -1.498 13.851 1.00 84.88 108 GLU A C 1
ATOM 797 O O . GLU A 1 108 ? 8.325 -1.815 14.070 1.00 84.88 108 GLU A O 1
ATOM 802 N N . ASN A 1 109 ? 9.881 -0.222 13.773 1.00 88.75 109 ASN A N 1
ATOM 803 C CA . ASN A 1 109 ? 8.981 0.892 14.059 1.00 88.75 109 ASN A CA 1
ATOM 804 C C . ASN A 1 109 ? 7.824 0.977 13.054 1.00 88.75 109 ASN A C 1
ATOM 806 O O . ASN A 1 109 ? 6.707 1.330 13.436 1.00 88.75 109 ASN A O 1
ATOM 810 N N . PHE A 1 110 ? 8.064 0.651 11.777 1.00 85.69 110 PHE A N 1
ATOM 811 C CA . PHE A 1 110 ? 7.008 0.596 10.768 1.00 85.69 110 PHE A CA 1
ATOM 812 C C . PHE A 1 110 ? 5.952 -0.442 11.136 1.00 85.69 110 PHE A C 1
ATOM 814 O O . PHE A 1 110 ? 4.772 -0.106 11.204 1.00 85.69 110 PHE A O 1
ATOM 821 N N . TYR A 1 111 ? 6.366 -1.679 11.421 1.00 80.19 111 TYR A N 1
ATOM 822 C CA . TYR A 1 111 ? 5.437 -2.750 11.771 1.00 80.19 111 TYR A CA 1
ATOM 823 C C . TYR A 1 111 ? 4.699 -2.471 13.075 1.00 80.19 111 TYR A C 1
ATOM 825 O O . TYR A 1 111 ? 3.507 -2.757 13.167 1.00 80.19 111 TYR A O 1
ATOM 833 N N . GLU A 1 112 ? 5.361 -1.901 14.078 1.00 85.62 112 GLU A N 1
ATOM 834 C CA . GLU A 1 112 ? 4.694 -1.505 15.318 1.00 85.62 112 GLU A CA 1
ATOM 835 C C . GLU A 1 112 ? 3.617 -0.442 15.073 1.00 85.62 112 GLU A C 1
ATOM 837 O O . GLU A 1 112 ? 2.483 -0.587 15.541 1.00 85.62 112 GLU A O 1
ATOM 842 N N . ALA A 1 113 ? 3.943 0.605 14.311 1.00 87.75 113 ALA A N 1
ATOM 843 C CA . ALA A 1 113 ? 3.008 1.676 13.985 1.00 87.75 113 ALA A CA 1
ATOM 844 C C . ALA A 1 113 ? 1.841 1.169 13.126 1.00 87.75 113 ALA A C 1
ATOM 846 O O . ALA A 1 113 ? 0.680 1.445 13.438 1.00 87.75 113 ALA A O 1
ATOM 847 N N . TRP A 1 114 ? 2.144 0.367 12.107 1.00 85.19 114 TRP A N 1
ATOM 848 C CA . TRP A 1 114 ? 1.163 -0.274 11.242 1.00 85.19 114 TRP A CA 1
ATOM 849 C C . TRP A 1 114 ? 0.225 -1.188 12.036 1.00 85.19 114 TRP A C 1
ATOM 851 O O . TRP A 1 114 ? -0.989 -1.036 11.940 1.00 85.19 114 TRP A O 1
ATOM 861 N N . ARG A 1 115 ? 0.748 -2.073 12.899 1.00 80.38 115 ARG A N 1
ATOM 862 C CA . ARG A 1 115 ? -0.069 -2.966 13.748 1.00 80.38 115 ARG A CA 1
ATOM 863 C C . ARG A 1 115 ? -0.969 -2.192 14.686 1.00 80.38 115 ARG A C 1
ATOM 865 O O . ARG A 1 115 ? -2.126 -2.559 14.877 1.00 80.38 115 ARG A O 1
ATOM 872 N N . LYS A 1 116 ? -0.437 -1.133 15.293 1.00 86.50 116 LYS A N 1
ATOM 873 C CA . LYS A 1 116 ? -1.213 -0.283 16.189 1.00 86.50 116 LYS A CA 1
ATOM 874 C C . LYS A 1 116 ? -2.371 0.367 15.437 1.00 86.50 116 LYS A C 1
ATOM 876 O O . LYS A 1 116 ? -3.510 0.274 15.882 1.00 86.50 116 LYS A O 1
ATOM 881 N N . TRP A 1 117 ? -2.088 0.968 14.287 1.00 86.50 117 TRP A N 1
ATOM 882 C CA . TRP A 1 117 ? -3.109 1.569 13.438 1.00 86.50 117 TRP A CA 1
ATOM 883 C C . TRP A 1 117 ? -4.131 0.532 12.939 1.00 86.50 117 TRP A C 1
ATOM 885 O O . TRP A 1 117 ? -5.333 0.783 13.004 1.00 86.50 117 TRP A O 1
ATOM 895 N N . GLN A 1 118 ? -3.684 -0.655 12.519 1.00 81.56 118 GLN A N 1
ATOM 896 C CA . GLN A 1 118 ? -4.549 -1.735 12.042 1.00 81.56 118 GLN A CA 1
ATOM 897 C C . GLN A 1 118 ? -5.486 -2.219 13.155 1.00 81.56 118 GLN A C 1
ATOM 899 O O . GLN A 1 118 ? -6.685 -2.352 12.927 1.00 81.56 118 GLN A O 1
ATOM 904 N N . ALA A 1 119 ? -4.973 -2.413 14.372 1.00 81.31 119 ALA A N 1
ATOM 905 C CA . ALA A 1 119 ? -5.780 -2.800 15.528 1.00 81.31 119 ALA A CA 1
ATOM 906 C C . ALA A 1 119 ? -6.824 -1.733 15.909 1.00 81.31 119 ALA A C 1
ATOM 908 O O . ALA A 1 119 ? -7.894 -2.072 16.413 1.00 81.31 119 ALA A O 1
ATOM 909 N N . GLU A 1 120 ? -6.527 -0.452 15.672 1.00 84.19 120 GLU A N 1
ATOM 910 C CA . GLU A 1 120 ? -7.438 0.664 15.945 1.00 84.19 120 GLU A CA 1
ATOM 911 C C . GLU A 1 120 ? -8.513 0.833 14.856 1.00 84.19 120 GLU A C 1
ATOM 913 O O . GLU A 1 120 ? -9.683 1.035 15.183 1.00 84.19 120 GLU A O 1
ATOM 918 N N . GLN A 1 121 ? -8.144 0.754 13.573 1.00 79.06 121 GLN A N 1
ATOM 919 C CA . GLN A 1 121 ? -9.044 1.039 12.443 1.00 79.06 121 GLN A CA 1
ATOM 920 C C . GLN A 1 121 ? -9.749 -0.200 11.886 1.00 79.06 121 GLN A C 1
ATOM 922 O O . GLN A 1 121 ? -10.851 -0.114 11.336 1.00 79.06 121 GLN A O 1
ATOM 927 N N . HIS A 1 122 ? -9.125 -1.368 12.012 1.00 75.19 122 HIS A N 1
ATOM 928 C CA . HIS A 1 122 ? -9.579 -2.612 11.405 1.00 75.19 122 HIS A CA 1
ATOM 929 C C . HIS A 1 122 ? -9.416 -3.804 12.362 1.00 75.19 122 HIS A C 1
ATOM 931 O O . HIS A 1 122 ? -8.747 -4.773 12.013 1.00 75.19 122 HIS A O 1
ATOM 937 N N . PRO A 1 123 ? -10.081 -3.793 13.532 1.00 69.56 123 PRO A N 1
ATOM 938 C CA . PRO A 1 123 ? -9.958 -4.857 14.535 1.00 69.56 123 PRO A CA 1
ATOM 939 C C . PRO A 1 123 ? -10.428 -6.235 14.038 1.00 69.56 123 PRO A C 1
ATOM 941 O O . PRO A 1 123 ? -10.074 -7.254 14.625 1.00 69.56 123 PRO A O 1
ATOM 944 N N . ASP A 1 124 ? -11.236 -6.262 12.973 1.00 69.56 124 ASP A N 1
ATOM 945 C CA . ASP A 1 124 ? -11.735 -7.491 12.349 1.00 69.56 124 ASP A CA 1
ATOM 946 C C . ASP A 1 124 ? -10.711 -8.150 11.414 1.00 69.56 124 ASP A C 1
ATOM 948 O O . ASP A 1 124 ? -10.869 -9.318 11.057 1.00 69.56 124 ASP A O 1
ATOM 952 N N . LEU A 1 125 ? -9.683 -7.407 10.986 1.00 64.81 125 LEU A N 1
ATOM 953 C CA . LEU A 1 125 ? -8.570 -7.988 10.251 1.00 64.81 125 LEU A CA 1
ATOM 954 C C . LEU A 1 125 ? -7.673 -8.682 11.269 1.00 64.81 125 LEU A C 1
ATOM 956 O O . LEU A 1 125 ? -7.218 -8.069 12.235 1.00 64.81 125 LEU A O 1
ATOM 960 N N . LEU A 1 126 ? -7.452 -9.982 11.075 1.00 58.06 126 LEU A N 1
ATOM 961 C CA . LEU A 1 126 ? -6.507 -10.712 11.905 1.00 58.06 126 LEU A CA 1
ATOM 962 C C . LEU A 1 126 ? -5.138 -10.030 11.764 1.00 58.06 126 LEU A C 1
ATOM 964 O O . LEU A 1 126 ? -4.699 -9.827 10.630 1.00 58.06 126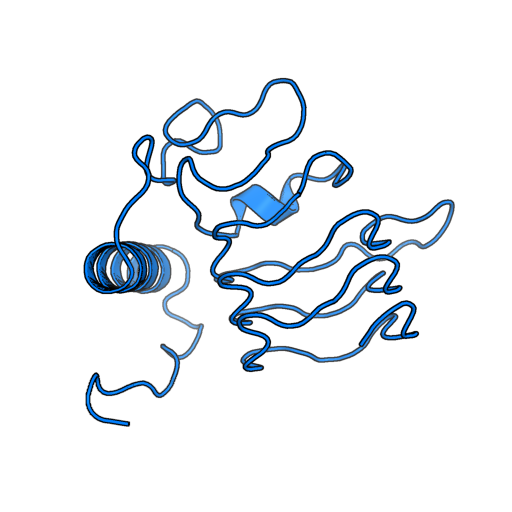 LEU A O 1
ATOM 968 N N . PRO A 1 127 ? -4.461 -9.681 12.876 1.00 52.03 127 PRO A N 1
ATOM 969 C CA . PRO A 1 127 ? -3.084 -9.234 12.783 1.00 52.03 127 PRO A CA 1
ATOM 970 C C . PRO A 1 127 ? -2.301 -10.361 12.110 1.00 52.03 127 PRO A C 1
ATOM 972 O O . PRO A 1 127 ? -2.539 -11.536 12.427 1.00 52.03 127 PRO A O 1
ATOM 975 N N . PRO A 1 128 ? -1.403 -10.050 11.172 1.00 53.03 128 PRO A N 1
ATOM 976 C CA . PRO A 1 128 ? -0.676 -11.097 10.491 1.00 53.03 128 PRO A CA 1
ATOM 977 C C . PRO A 1 128 ? 0.114 -11.921 11.496 1.00 53.03 128 PRO A C 1
ATOM 979 O O . PRO A 1 128 ? 0.628 -11.418 12.504 1.00 53.03 128 PRO A O 1
ATOM 982 N N . TYR A 1 129 ? 0.215 -13.210 11.202 1.00 40.47 129 TYR A N 1
ATOM 983 C CA . TYR A 1 129 ? 1.077 -14.124 11.927 1.00 40.47 129 TYR A CA 1
ATOM 984 C C . TYR A 1 129 ? 2.542 -13.758 11.642 1.00 40.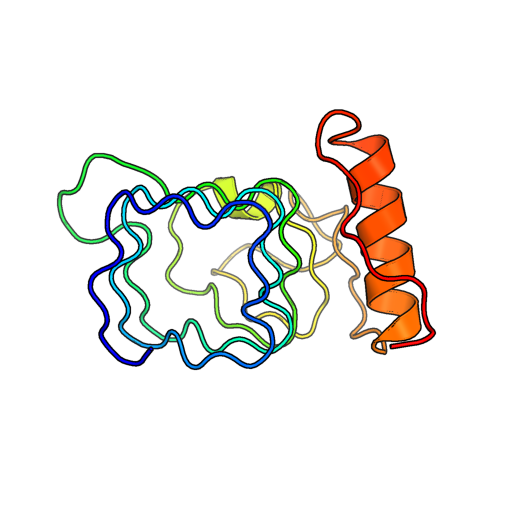47 129 TYR A C 1
ATOM 986 O O . TYR A 1 129 ? 3.186 -14.356 10.792 1.00 40.47 129 TYR A O 1
ATOM 994 N N . TYR A 1 130 ? 3.067 -12.764 12.358 1.00 44.50 130 TYR A N 1
ATOM 995 C CA . TYR A 1 130 ? 4.504 -12.574 12.534 1.00 44.50 130 TYR A CA 1
ATOM 996 C C . TYR A 1 130 ? 4.768 -12.295 14.014 1.00 44.50 130 TYR A C 1
ATOM 998 O O . TYR A 1 130 ? 4.575 -11.181 14.520 1.00 44.50 130 TYR A O 1
ATOM 1006 N N . THR A 1 131 ? 5.168 -13.329 14.746 1.00 40.72 131 THR A N 1
ATOM 1007 C CA . THR A 1 131 ? 6.046 -13.151 15.904 1.00 40.72 131 THR A CA 1
ATOM 1008 C C . THR A 1 131 ? 7.389 -12.684 15.360 1.00 40.72 131 THR A C 1
ATOM 1010 O O . THR A 1 131 ? 7.804 -13.166 14.316 1.00 40.72 131 THR A O 1
ATOM 1013 N N . ALA A 1 132 ? 8.059 -11.739 16.017 1.00 35.12 132 ALA A N 1
ATOM 1014 C CA . ALA A 1 132 ? 9.347 -11.180 15.588 1.00 35.12 132 ALA A CA 1
ATOM 1015 C C . ALA A 1 132 ? 10.524 -12.198 15.595 1.00 35.12 132 ALA A C 1
ATOM 1017 O O . ALA A 1 132 ? 11.665 -11.816 15.832 1.00 35.12 132 ALA A O 1
ATOM 1018 N N . GLU A 1 133 ? 10.257 -13.491 15.388 1.00 33.56 133 GLU A N 1
ATOM 1019 C CA . GLU A 1 133 ? 11.186 -14.610 15.575 1.00 33.56 133 GLU A CA 1
ATOM 1020 C C . GLU A 1 133 ? 11.345 -15.547 14.359 1.00 33.56 133 GLU A C 1
ATOM 1022 O O . GLU A 1 133 ? 12.115 -16.497 14.477 1.00 33.56 133 GLU A O 1
ATOM 1027 N N . ASP A 1 134 ? 10.708 -15.297 13.208 1.00 38.19 134 ASP A N 1
ATOM 1028 C CA . ASP A 1 134 ? 10.922 -16.103 11.985 1.00 38.19 134 ASP A CA 1
ATOM 1029 C C . ASP A 1 134 ? 11.758 -15.372 10.920 1.00 38.19 134 ASP A C 1
ATOM 1031 O O . ASP A 1 134 ? 11.520 -14.159 10.703 1.00 38.19 134 ASP A O 1
#

Organism: NCBI:txid1964209

Radius of gyration: 13.71 Å; chains: 1; bounding box: 28×32×34 Å

Foldseek 3Di:
DALAEQALNACALPECALPACDNYACAQYECHNYECHNYEPHNHCQPPDDDPHHHACALYEDALYEPQPPPDCNCLNYEYEQNYHHHPPDAQCDDSNVLHHPDRDDPVVSLVSSQVVCCVPPVVRDNHPDDVPD

Sequence (134 aa):
LYGAHLEGADLSGTHLEWANLSGTHLEGADLGGTHLEGADLGGAYLDGEISFAPAILRGAGARDINLEHIQCETFTEAFGDASVTLPDGYAAGEGKLSHWSPEKLDWENFYEAWRKWQAEQHPDLLPPYYTAED

pLDDT: mean 76.27, std 13.18, range [33.56, 93.81]